Protein AF-A0A0F9HW12-F1 (afdb_monomer)

Sequence (162 aa):
RKVDNGFSMDLKLAVASRQASRIAELTGSFKLLVGGKVTEVVVKDVGALVGKTVSNAQLKSAGLTVKIVKPTGGFFGGGDATKSIAFVVEGPAEMLLGVEMVDEAGKVVKTSGGWSRMGGGPKIRTLTVRGAMPAKSGLKIKLLAGGKTATVAISLKDIPLP

pLDDT: mean 83.26, std 14.22, range [30.8, 96.69]

Mean predicted aligned error: 8.82 Å

Structure (mmCIF, N/CA/C/O backbone):
data_AF-A0A0F9HW12-F1
#
_entry.id   AF-A0A0F9HW12-F1
#
loop_
_atom_site.group_PDB
_atom_site.id
_atom_site.type_symbol
_atom_site.label_atom_id
_atom_site.label_alt_id
_atom_site.label_comp_id
_atom_site.label_asym_id
_atom_site.label_entity_id
_atom_site.label_seq_id
_atom_site.pdbx_PDB_ins_code
_atom_site.Cartn_x
_atom_site.Cartn_y
_atom_site.Cartn_z
_atom_site.occupancy
_atom_site.B_iso_or_equiv
_atom_site.auth_seq_id
_atom_site.auth_comp_id
_atom_site.auth_asym_id
_atom_site.auth_atom_id
_atom_site.pdbx_PDB_model_num
ATOM 1 N N . ARG A 1 1 ? -17.728 -25.185 7.184 1.00 37.44 1 ARG A N 1
ATOM 2 C CA . ARG A 1 1 ? -16.679 -24.392 7.874 1.00 37.44 1 ARG A CA 1
ATOM 3 C C . ARG A 1 1 ? -17.314 -23.083 8.321 1.00 37.44 1 ARG A C 1
ATOM 5 O O . ARG A 1 1 ? -17.633 -22.277 7.458 1.00 37.44 1 ARG A O 1
ATOM 12 N N . LYS A 1 2 ? -17.584 -22.916 9.620 1.00 30.80 2 LYS A N 1
ATOM 13 C CA . LYS A 1 2 ? -17.985 -21.624 10.197 1.00 30.80 2 LYS A CA 1
ATOM 14 C C . LYS A 1 2 ? -16.752 -20.725 10.123 1.00 30.80 2 LYS A C 1
ATOM 16 O O . LYS A 1 2 ? -15.693 -21.129 10.592 1.00 30.80 2 LYS A O 1
ATOM 21 N N . VAL A 1 3 ? -16.853 -19.595 9.435 1.00 36.72 3 VAL A N 1
ATOM 22 C CA . VAL A 1 3 ? -15.808 -18.576 9.490 1.00 36.72 3 VAL A CA 1
ATOM 23 C C . VAL A 1 3 ? -16.149 -17.734 10.708 1.00 36.72 3 VAL A C 1
ATOM 25 O O . VAL A 1 3 ? -17.113 -16.970 10.665 1.00 36.72 3 VAL A O 1
ATOM 28 N N . ASP A 1 4 ? -15.421 -17.928 11.804 1.00 40.34 4 ASP A N 1
ATOM 29 C CA . ASP A 1 4 ? -15.490 -17.039 12.960 1.00 40.34 4 ASP A CA 1
ATOM 30 C C . ASP A 1 4 ? -14.853 -15.704 12.556 1.00 40.34 4 ASP A C 1
ATOM 32 O O . ASP A 1 4 ? -13.682 -15.434 12.808 1.00 40.34 4 ASP A O 1
ATOM 36 N N . ASN A 1 5 ? -15.631 -14.869 11.863 1.00 43.16 5 ASN A N 1
ATOM 37 C CA . ASN A 1 5 ? -15.295 -13.478 11.560 1.00 43.16 5 ASN A CA 1
ATOM 38 C C . ASN A 1 5 ? -15.470 -12.621 12.825 1.00 43.16 5 ASN A C 1
ATOM 40 O O . ASN A 1 5 ? -16.229 -11.654 12.840 1.00 43.16 5 ASN A O 1
ATOM 44 N N . GLY A 1 6 ? -14.817 -13.020 13.915 1.00 49.34 6 GLY A N 1
ATOM 45 C CA . GLY A 1 6 ? -14.776 -12.249 15.148 1.00 49.34 6 GLY A CA 1
ATOM 46 C C . GLY A 1 6 ? -13.808 -11.081 14.996 1.00 49.34 6 GLY A C 1
ATOM 47 O O . GLY A 1 6 ? -12.635 -11.276 14.686 1.00 49.34 6 GLY A O 1
ATOM 48 N N . PHE A 1 7 ? -14.291 -9.862 15.215 1.00 61.88 7 PHE A N 1
ATOM 49 C CA . PHE A 1 7 ? -13.440 -8.698 15.441 1.00 61.88 7 PHE A CA 1
ATOM 50 C C . PHE A 1 7 ? -13.150 -8.611 16.944 1.00 61.88 7 PHE A C 1
ATOM 52 O O . PHE A 1 7 ? -14.087 -8.533 17.736 1.00 61.88 7 PHE A O 1
ATOM 59 N N . SER A 1 8 ? -11.873 -8.642 17.332 1.00 57.06 8 SER A N 1
ATOM 60 C CA . SER A 1 8 ? -11.435 -8.424 18.717 1.00 57.06 8 SER A CA 1
ATOM 61 C C . SER A 1 8 ? -10.707 -7.089 18.816 1.00 57.06 8 SER A C 1
ATOM 63 O O . SER A 1 8 ? -9.872 -6.778 17.965 1.00 57.06 8 SER A O 1
ATOM 65 N N . MET A 1 9 ? -11.014 -6.306 19.848 1.00 65.25 9 MET A N 1
ATOM 66 C CA . MET A 1 9 ? -10.390 -5.012 20.106 1.00 65.25 9 MET A CA 1
ATOM 67 C C . MET A 1 9 ? -9.997 -4.913 21.577 1.00 65.25 9 MET A C 1
ATOM 69 O O . MET A 1 9 ? -10.863 -4.898 22.449 1.00 65.25 9 MET A O 1
ATOM 73 N N . ASP A 1 10 ? -8.697 -4.776 21.829 1.00 67.88 10 ASP A N 1
ATOM 74 C CA . ASP A 1 10 ? -8.159 -4.532 23.165 1.00 67.88 10 ASP A CA 1
ATOM 75 C C . ASP A 1 10 ? -8.035 -3.025 23.409 1.00 67.88 10 ASP A C 1
ATOM 77 O O . ASP A 1 10 ? -7.252 -2.327 22.759 1.00 67.88 10 ASP A O 1
ATOM 81 N N . LEU A 1 11 ? -8.810 -2.512 24.364 1.00 67.75 11 LEU A N 1
ATOM 82 C CA . LEU A 1 11 ? -8.788 -1.108 24.762 1.00 67.75 11 LEU A CA 1
ATOM 83 C C . LEU A 1 11 ? -7.928 -0.939 26.016 1.00 67.75 11 LEU A C 1
ATOM 85 O O . LEU A 1 11 ? -8.258 -1.451 27.083 1.00 67.75 11 LEU A O 1
ATOM 89 N N . LYS A 1 12 ? -6.833 -0.182 25.903 1.00 68.56 12 LYS A N 1
ATOM 90 C CA . LYS A 1 12 ? -6.030 0.250 27.055 1.00 68.56 12 LYS A CA 1
ATOM 91 C C . LYS A 1 12 ? -6.397 1.679 27.412 1.00 68.56 12 LYS A C 1
ATOM 93 O O . LYS A 1 12 ? -6.113 2.604 26.655 1.00 68.56 12 LYS A O 1
ATOM 98 N N . LEU A 1 13 ? -7.021 1.850 28.567 1.00 69.38 13 LEU A N 1
ATOM 99 C CA . LEU A 1 13 ? -7.442 3.153 29.058 1.00 69.38 13 LEU A CA 1
ATOM 100 C C . LEU A 1 13 ? -6.387 3.681 30.030 1.00 69.38 13 LEU A C 1
ATOM 102 O O . LEU A 1 13 ? -6.046 3.020 31.009 1.00 69.38 13 LEU A O 1
ATOM 106 N N . ALA A 1 14 ? -5.851 4.867 29.749 1.00 60.28 14 ALA A N 1
ATOM 107 C CA . ALA A 1 14 ? -4.905 5.552 30.623 1.00 60.28 14 ALA A CA 1
ATOM 108 C C . ALA A 1 14 ? -5.669 6.265 31.749 1.00 60.28 14 ALA A C 1
ATOM 110 O O . ALA A 1 14 ? -5.788 7.487 31.755 1.00 60.28 14 ALA A O 1
ATOM 111 N N . VAL A 1 15 ? -6.251 5.501 32.672 1.00 59.84 15 VAL A N 1
ATOM 112 C CA . VAL A 1 15 ? -6.909 6.066 33.856 1.00 59.84 15 VAL A CA 1
ATOM 113 C C . VAL A 1 15 ? -5.916 6.023 35.015 1.00 59.84 15 VAL A C 1
ATOM 115 O O . VAL A 1 15 ? -5.314 4.983 35.278 1.00 59.84 15 VAL A O 1
ATOM 118 N N . ALA A 1 16 ? -5.720 7.142 35.717 1.00 57.56 16 ALA A N 1
ATOM 119 C CA . ALA A 1 16 ? -4.972 7.131 36.970 1.00 57.56 16 ALA A CA 1
ATOM 120 C C . ALA A 1 16 ? -5.728 6.240 37.972 1.00 57.56 16 ALA A C 1
ATOM 122 O O . ALA A 1 16 ? -6.834 6.572 38.393 1.00 57.56 16 ALA A O 1
ATOM 123 N N . SER A 1 17 ? -5.141 5.094 38.325 1.00 57.97 17 SER A N 1
ATOM 124 C CA . SER A 1 17 ? -5.839 3.949 38.935 1.00 57.97 17 SER A CA 1
ATOM 125 C C . SER A 1 17 ? -6.406 4.174 40.342 1.00 57.97 17 SER A C 1
ATOM 127 O O . SER A 1 17 ? -6.856 3.223 40.968 1.00 57.97 17 SER A O 1
ATOM 129 N N . ARG A 1 18 ? -6.309 5.376 40.916 1.00 61.19 18 ARG A N 1
ATOM 130 C CA . ARG A 1 18 ? -6.413 5.515 42.374 1.00 61.19 18 ARG A CA 1
ATOM 131 C C . ARG A 1 18 ? -7.800 5.877 42.900 1.00 61.19 18 ARG A C 1
ATOM 133 O O . ARG A 1 18 ? -7.980 5.760 44.105 1.00 61.19 18 ARG A O 1
ATOM 140 N N . GLN A 1 19 ? -8.768 6.278 42.063 1.00 64.12 19 GLN A N 1
ATOM 141 C CA . GLN A 1 19 ? -10.116 6.656 42.547 1.00 64.12 19 GLN A CA 1
ATOM 142 C C . GLN A 1 19 ? -11.298 6.391 41.588 1.00 64.12 19 GLN A C 1
ATOM 144 O O . GLN A 1 19 ? -12.445 6.580 41.988 1.00 64.12 19 GLN A O 1
ATOM 149 N N . ALA A 1 20 ? -11.075 5.966 40.340 1.00 68.69 20 ALA A N 1
ATOM 150 C CA . ALA A 1 20 ? -12.173 5.711 39.404 1.00 68.69 20 ALA A CA 1
ATOM 151 C C . ALA A 1 20 ? -12.662 4.258 39.527 1.00 68.69 20 ALA A C 1
ATOM 153 O O . ALA A 1 20 ? -11.931 3.341 39.177 1.00 68.69 20 ALA A O 1
ATOM 154 N N . SER A 1 21 ? -13.896 4.054 39.997 1.00 76.69 21 SER A N 1
ATOM 155 C CA . SER A 1 21 ? -14.532 2.727 40.111 1.00 76.69 21 SER A CA 1
ATOM 156 C C . SER A 1 21 ? -15.332 2.312 38.869 1.00 76.69 21 SER A C 1
ATOM 158 O O . SER A 1 21 ? -15.660 1.139 38.699 1.00 76.69 21 SER A O 1
ATOM 160 N N . ARG A 1 22 ? -15.663 3.264 37.986 1.00 79.00 22 ARG A N 1
ATOM 161 C CA . ARG A 1 22 ? -16.425 3.017 36.755 1.00 79.00 22 ARG A CA 1
ATOM 162 C C . ARG A 1 22 ? -16.072 3.993 35.642 1.00 79.00 22 ARG A C 1
ATOM 164 O O . ARG A 1 22 ? -15.764 5.156 35.902 1.00 79.00 22 ARG A O 1
ATOM 171 N N . ILE A 1 23 ? -16.227 3.545 34.402 1.00 78.25 23 ILE A N 1
ATOM 172 C CA . ILE A 1 23 ? -16.316 4.409 33.224 1.00 78.25 23 ILE A CA 1
ATOM 173 C C . ILE A 1 23 ? -17.797 4.571 32.903 1.00 78.25 23 ILE A C 1
ATOM 175 O O . ILE A 1 23 ? -18.452 3.609 32.509 1.00 78.25 23 ILE A O 1
ATOM 179 N N . ALA A 1 24 ? -18.322 5.784 33.086 1.00 80.44 24 ALA A N 1
ATOM 180 C CA . ALA A 1 24 ? -19.731 6.074 32.826 1.00 80.44 24 ALA A CA 1
ATOM 181 C C . ALA A 1 24 ? -20.091 5.854 31.348 1.00 80.44 24 ALA A C 1
ATOM 183 O O . ALA A 1 24 ? -21.093 5.213 31.042 1.00 80.44 24 ALA A O 1
ATOM 184 N N . GLU A 1 25 ? -19.247 6.338 30.433 1.00 81.94 25 GLU A N 1
ATOM 185 C CA . GLU A 1 25 ? -19.437 6.164 28.997 1.00 81.94 25 GLU A CA 1
ATOM 186 C C . GLU A 1 25 ? -18.096 6.210 28.249 1.00 81.94 25 GLU A C 1
ATOM 188 O O . GLU A 1 25 ? -17.266 7.090 28.472 1.00 81.94 25 GLU A O 1
ATOM 193 N N . LEU A 1 26 ? -17.893 5.251 27.346 1.00 83.12 26 LEU A N 1
ATOM 194 C CA . LEU A 1 26 ? -16.821 5.212 26.363 1.00 83.12 26 LEU A CA 1
ATOM 195 C C . LEU A 1 26 ? -17.452 5.172 24.973 1.00 83.12 26 LEU A C 1
ATOM 197 O O . LEU A 1 26 ? -17.954 4.139 24.527 1.00 83.12 26 LEU A O 1
ATOM 201 N N . THR A 1 27 ? -17.400 6.303 24.279 1.00 86.25 27 THR A N 1
ATOM 202 C CA . THR A 1 27 ? -17.866 6.427 22.897 1.00 86.25 27 THR A CA 1
ATOM 203 C C . THR A 1 27 ? -16.703 6.508 21.928 1.00 86.25 27 THR A C 1
ATOM 205 O O . THR A 1 27 ? -15.693 7.158 22.195 1.00 86.25 27 THR A O 1
ATOM 208 N N . GLY A 1 28 ? -16.869 5.910 20.758 1.00 86.94 28 GLY A N 1
ATOM 209 C CA . GLY A 1 28 ? -15.903 5.998 19.678 1.00 86.94 28 GLY A CA 1
ATOM 210 C C . GLY A 1 28 ? -16.496 5.542 18.359 1.00 86.94 28 GLY A C 1
ATOM 211 O O . GLY A 1 28 ? -17.689 5.274 18.235 1.00 86.94 28 GLY A O 1
ATOM 212 N N . SER A 1 29 ? -15.647 5.441 17.348 1.00 86.44 29 SER A N 1
ATOM 213 C CA . 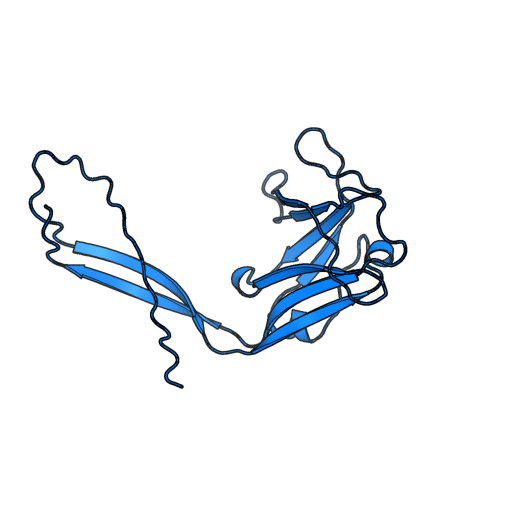SER A 1 29 ? -16.016 4.792 16.099 1.00 86.44 29 SER A CA 1
ATOM 214 C C . SER A 1 29 ? -14.806 4.111 15.488 1.00 86.44 29 SER A C 1
ATOM 216 O O . SER A 1 29 ? -13.668 4.538 15.691 1.00 86.44 29 SER A O 1
ATOM 218 N N . PHE A 1 30 ? -15.053 3.048 14.735 1.00 86.06 30 PHE A N 1
ATOM 219 C CA . PHE A 1 30 ? -14.038 2.366 13.950 1.00 86.06 30 PHE A CA 1
ATOM 220 C C . PHE A 1 30 ? -14.497 2.268 12.501 1.00 86.06 30 PHE A C 1
ATOM 222 O O . PHE A 1 30 ? -15.685 2.158 12.197 1.00 86.06 30 PHE A O 1
ATOM 229 N N . LYS A 1 31 ? -13.531 2.353 11.591 1.00 83.94 31 LYS A N 1
ATOM 230 C CA . LYS A 1 31 ? -13.759 2.192 10.159 1.00 83.94 31 LYS A CA 1
ATOM 231 C C . LYS A 1 31 ? -13.523 0.736 9.792 1.00 83.94 31 LYS A C 1
ATOM 233 O O . LYS A 1 31 ? -12.416 0.232 9.954 1.00 83.94 31 LYS A O 1
ATOM 238 N N . LEU A 1 32 ? -14.558 0.084 9.286 1.00 85.81 32 LEU A N 1
ATOM 239 C CA . LEU A 1 32 ? -14.494 -1.252 8.720 1.00 85.81 32 LEU A CA 1
ATOM 240 C C . LEU A 1 32 ? -14.440 -1.174 7.204 1.00 85.81 32 LEU A C 1
ATOM 242 O O . LEU A 1 32 ? -15.198 -0.433 6.581 1.00 85.81 32 LEU A O 1
ATOM 246 N N . LEU A 1 33 ? -13.586 -1.997 6.611 1.00 86.50 33 LEU A N 1
ATOM 247 C CA . LEU A 1 33 ? -13.661 -2.293 5.190 1.00 86.50 33 LEU A CA 1
ATOM 248 C C . LEU A 1 33 ? -14.688 -3.408 5.003 1.00 86.50 33 LEU A C 1
ATOM 250 O O . LEU A 1 33 ? -14.514 -4.506 5.530 1.00 86.50 33 LEU A O 1
ATOM 254 N N . VAL A 1 34 ? -15.771 -3.117 4.287 1.00 86.19 34 VAL A N 1
ATOM 255 C CA . VAL A 1 34 ? -16.868 -4.059 4.048 1.00 86.19 34 VAL A CA 1
ATOM 256 C C . VAL A 1 34 ? -17.112 -4.255 2.556 1.00 86.19 34 VAL A C 1
ATOM 258 O O . VAL A 1 34 ? -16.963 -3.334 1.746 1.00 86.19 34 VAL A O 1
ATOM 261 N N . GLY A 1 35 ? -17.518 -5.475 2.204 1.00 87.06 35 GLY A N 1
ATOM 262 C CA . GLY A 1 35 ? -17.746 -5.880 0.820 1.00 87.06 35 GLY A CA 1
ATOM 263 C C . GLY A 1 35 ? -16.469 -5.913 -0.025 1.00 87.06 35 GLY A C 1
ATOM 264 O O . GLY A 1 35 ? -15.354 -5.954 0.491 1.00 87.06 35 GLY A O 1
ATOM 265 N N . GLY A 1 36 ? -16.654 -5.898 -1.345 1.00 88.06 36 GLY A N 1
ATOM 266 C CA . GLY A 1 36 ? -15.566 -5.940 -2.320 1.00 88.06 36 GLY A CA 1
ATOM 267 C C . GLY A 1 36 ? -14.899 -7.310 -2.470 1.00 88.06 36 GLY A C 1
ATOM 268 O O . GLY A 1 36 ? -15.247 -8.289 -1.809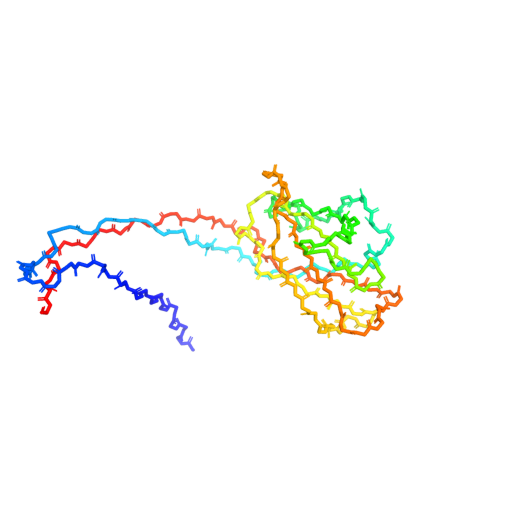 1.00 88.06 36 GLY A O 1
ATOM 269 N N . LYS A 1 37 ? -13.930 -7.380 -3.385 1.00 91.25 37 LYS A N 1
ATOM 270 C CA . LYS A 1 37 ? -13.115 -8.572 -3.637 1.00 91.25 37 LYS A CA 1
ATOM 271 C C . LYS A 1 37 ? -11.639 -8.221 -3.539 1.00 91.25 37 LYS A C 1
ATOM 273 O O . LYS A 1 37 ? -11.170 -7.293 -4.205 1.00 91.25 37 LYS A O 1
ATOM 278 N N . VAL A 1 38 ? -10.897 -9.002 -2.752 1.00 93.38 38 VAL A N 1
ATOM 279 C CA . VAL A 1 38 ? -9.434 -8.909 -2.726 1.00 93.38 38 VAL A CA 1
ATOM 280 C C . VAL A 1 38 ? -8.918 -9.214 -4.126 1.00 93.38 38 VAL A C 1
ATOM 282 O O . VAL A 1 38 ? -9.157 -10.289 -4.676 1.00 93.38 38 VAL A O 1
ATOM 285 N N . THR A 1 39 ? -8.256 -8.226 -4.710 1.00 93.88 39 THR A N 1
ATOM 286 C CA . THR A 1 39 ? -7.768 -8.257 -6.082 1.00 93.88 39 THR A CA 1
ATOM 287 C C . THR A 1 39 ? -6.290 -7.914 -6.081 1.00 93.88 39 THR A C 1
ATOM 289 O O . THR A 1 39 ? -5.849 -7.017 -5.360 1.00 93.88 39 THR A O 1
ATOM 292 N N . GLU A 1 40 ? -5.523 -8.638 -6.888 1.00 95.94 40 GLU A N 1
ATOM 293 C CA . GLU A 1 40 ? -4.098 -8.398 -7.064 1.00 95.94 40 GLU A CA 1
ATOM 294 C C . GLU A 1 40 ? -3.854 -7.782 -8.440 1.00 95.94 40 GLU A C 1
ATOM 296 O O . GLU A 1 40 ? -4.233 -8.350 -9.463 1.00 95.94 40 GLU A O 1
ATOM 301 N N . VAL A 1 41 ? -3.203 -6.623 -8.459 1.00 95.50 41 VAL A N 1
ATOM 302 C CA . VAL A 1 41 ? -2.767 -5.935 -9.674 1.00 95.50 41 VAL A CA 1
ATOM 303 C C . VAL A 1 41 ? -1.262 -6.094 -9.793 1.00 95.50 41 VAL A C 1
ATOM 305 O O . VAL A 1 41 ? -0.531 -5.691 -8.892 1.00 95.50 41 VAL A O 1
ATOM 308 N N . VAL A 1 42 ? -0.783 -6.646 -10.907 1.00 95.88 42 VAL A N 1
ATOM 309 C CA . VAL A 1 42 ? 0.656 -6.723 -11.189 1.00 95.88 42 VAL A CA 1
ATOM 310 C C . VAL A 1 42 ? 1.031 -5.650 -12.202 1.00 95.88 42 VAL A C 1
ATOM 312 O O . VAL A 1 42 ? 0.622 -5.696 -13.360 1.00 95.88 42 VAL A O 1
ATOM 315 N N . VAL A 1 43 ? 1.827 -4.685 -11.755 1.00 95.69 43 VAL A N 1
ATOM 316 C CA . VAL A 1 43 ? 2.431 -3.643 -12.585 1.00 95.69 43 VAL A CA 1
ATOM 317 C C . VAL A 1 43 ? 3.826 -4.115 -12.960 1.00 95.69 43 VAL A C 1
ATOM 319 O O . VAL A 1 43 ? 4.697 -4.203 -12.099 1.00 95.69 43 VAL A O 1
ATOM 322 N N . LYS A 1 44 ? 4.034 -4.464 -14.228 1.00 94.69 44 LYS A N 1
ATOM 323 C CA . LYS A 1 44 ? 5.340 -4.902 -14.736 1.00 94.69 44 LYS A CA 1
ATOM 324 C C . LYS A 1 44 ? 6.219 -3.701 -15.083 1.00 94.69 44 LYS A C 1
ATOM 326 O O . LYS A 1 44 ? 5.695 -2.628 -15.368 1.00 94.69 44 LYS A O 1
ATOM 331 N N . ASP A 1 45 ? 7.530 -3.926 -15.084 1.00 91.75 45 ASP A N 1
ATOM 332 C CA . ASP A 1 45 ? 8.555 -2.966 -15.508 1.00 91.75 45 ASP A CA 1
ATOM 333 C C . ASP A 1 45 ? 8.390 -1.574 -14.877 1.00 91.75 45 ASP A C 1
ATOM 335 O O . ASP A 1 45 ? 8.245 -0.540 -15.531 1.00 91.75 45 ASP A O 1
ATOM 339 N N . VAL A 1 46 ? 8.366 -1.555 -13.545 1.00 92.94 46 VAL A N 1
ATOM 340 C CA . VAL A 1 46 ? 8.113 -0.326 -12.778 1.00 92.94 46 VAL A CA 1
ATOM 341 C C . VAL A 1 46 ? 9.204 0.726 -12.981 1.00 92.94 46 VAL A C 1
ATOM 343 O O . VAL A 1 46 ? 8.933 1.917 -12.830 1.00 92.94 46 VAL A O 1
ATOM 346 N N . GLY A 1 47 ? 10.419 0.305 -13.346 1.00 89.56 47 GLY A N 1
ATOM 347 C CA . GLY A 1 47 ? 11.528 1.205 -13.657 1.00 89.56 47 GLY A CA 1
ATOM 348 C C . GLY A 1 47 ? 11.218 2.120 -14.845 1.00 89.56 47 GLY A C 1
ATOM 349 O O . GLY A 1 47 ? 11.447 3.326 -14.768 1.00 89.56 47 GLY A O 1
ATOM 350 N N . ALA A 1 48 ? 10.593 1.589 -15.901 1.00 91.56 48 ALA A N 1
ATOM 351 C CA . ALA A 1 48 ? 10.171 2.368 -17.070 1.00 91.56 48 ALA A CA 1
ATOM 352 C C . ALA A 1 48 ? 8.978 3.314 -16.797 1.00 91.56 48 ALA A C 1
ATOM 354 O O . ALA A 1 48 ? 8.643 4.188 -17.614 1.00 91.56 48 ALA A O 1
ATOM 355 N N . LEU A 1 49 ? 8.320 3.142 -15.646 1.00 94.00 49 LEU A N 1
ATOM 356 C CA . LEU A 1 49 ? 7.167 3.928 -15.212 1.00 94.00 49 LEU A CA 1
ATOM 357 C C . LEU A 1 49 ? 7.531 5.061 -14.249 1.00 94.00 49 LEU A C 1
ATOM 359 O O . LEU A 1 49 ? 6.637 5.799 -13.840 1.00 94.00 49 LEU A O 1
ATOM 363 N N . VAL A 1 50 ? 8.806 5.247 -13.898 1.00 92.56 50 VAL A N 1
ATOM 364 C CA . VAL A 1 50 ? 9.235 6.342 -13.015 1.00 92.56 50 VAL A CA 1
ATOM 365 C C . VAL A 1 50 ? 8.774 7.698 -13.565 1.00 92.56 50 VAL A C 1
ATOM 367 O O . VAL A 1 50 ? 8.994 8.034 -14.726 1.00 92.56 50 VAL A O 1
ATOM 370 N N . GLY A 1 51 ? 8.104 8.479 -12.714 1.00 92.56 51 GLY A N 1
ATOM 371 C CA . GLY A 1 51 ? 7.494 9.766 -13.056 1.00 92.56 51 GLY A CA 1
ATOM 372 C C . GLY A 1 51 ? 6.072 9.659 -13.617 1.00 92.56 51 GLY A C 1
ATOM 373 O O . GLY A 1 51 ? 5.382 10.677 -13.697 1.00 92.56 51 GLY A O 1
ATOM 374 N N . LYS A 1 52 ? 5.605 8.451 -13.957 1.00 95.31 52 LYS A N 1
ATOM 375 C CA . LYS A 1 52 ? 4.300 8.199 -14.580 1.00 95.31 52 LYS A CA 1
ATOM 376 C C . LYS A 1 52 ? 3.283 7.650 -13.581 1.00 95.31 52 LYS A C 1
ATOM 378 O O . LYS A 1 52 ? 3.610 6.990 -12.592 1.00 95.31 52 LYS A O 1
ATOM 383 N N . THR A 1 53 ? 2.018 7.907 -13.887 1.00 95.62 53 THR A N 1
ATOM 384 C CA . THR A 1 53 ? 0.876 7.296 -13.205 1.00 95.62 53 THR A CA 1
ATOM 385 C C . THR A 1 53 ? 0.585 5.926 -13.809 1.00 95.62 53 THR A C 1
ATOM 387 O O . THR A 1 53 ? 0.520 5.771 -15.028 1.00 95.62 53 THR A O 1
ATOM 390 N N . VAL A 1 54 ? 0.383 4.928 -12.955 1.00 95.38 54 VAL A N 1
ATOM 391 C CA . VAL A 1 54 ? -0.019 3.578 -13.345 1.00 95.38 54 VAL A CA 1
ATOM 392 C C . VAL A 1 54 ? -1.479 3.608 -13.795 1.00 95.38 54 VAL A C 1
ATOM 394 O O . VAL A 1 54 ? -2.389 3.827 -12.995 1.00 95.38 54 VAL A O 1
ATOM 397 N N . SER A 1 55 ? -1.721 3.357 -15.081 1.00 94.00 55 SER A N 1
ATOM 398 C CA . SER A 1 55 ? -3.077 3.212 -15.613 1.00 94.00 55 SER A CA 1
ATOM 399 C C . SER A 1 55 ? -3.527 1.757 -15.495 1.00 94.00 55 SER A C 1
ATOM 401 O O . SER A 1 55 ? -3.065 0.894 -16.235 1.00 94.00 55 SER A O 1
ATOM 403 N N . ASN A 1 56 ? -4.431 1.472 -14.557 1.00 93.69 56 ASN A N 1
ATOM 404 C CA . ASN A 1 56 ? -5.037 0.152 -14.408 1.00 93.69 56 ASN A CA 1
ATOM 405 C C . ASN A 1 56 ? -6.515 0.279 -14.005 1.00 93.69 56 ASN A C 1
ATOM 407 O O . ASN A 1 56 ? -6.855 1.067 -13.123 1.00 93.69 56 ASN A O 1
ATOM 411 N N . ALA A 1 57 ? -7.393 -0.498 -14.647 1.00 91.94 57 ALA A N 1
ATOM 412 C CA . ALA A 1 57 ? -8.836 -0.436 -14.412 1.00 91.94 57 ALA A CA 1
ATOM 413 C C . ALA A 1 57 ? -9.227 -0.827 -12.976 1.00 91.94 57 ALA A C 1
ATOM 415 O O . ALA A 1 57 ? -10.121 -0.215 -12.401 1.00 91.94 57 ALA A O 1
ATOM 416 N N . GLN A 1 58 ? -8.531 -1.792 -12.370 1.00 91.31 58 GLN A N 1
ATOM 417 C CA . GLN A 1 58 ? -8.808 -2.251 -11.008 1.00 91.31 58 GLN A CA 1
ATOM 418 C C . GLN A 1 58 ? -8.383 -1.201 -9.973 1.00 91.31 58 GLN A C 1
ATOM 420 O O . GLN A 1 58 ? -9.153 -0.923 -9.056 1.00 91.31 58 GLN A O 1
ATOM 425 N N . LEU A 1 59 ? -7.230 -0.542 -10.167 1.00 92.62 59 LEU A N 1
ATOM 426 C CA . LEU A 1 59 ? -6.825 0.606 -9.338 1.00 92.62 59 LEU A CA 1
ATOM 427 C C . LEU A 1 59 ? -7.868 1.732 -9.408 1.00 92.62 59 LEU A C 1
ATOM 429 O O . LEU A 1 59 ? -8.359 2.179 -8.374 1.00 92.62 59 LEU A O 1
ATOM 433 N N . LYS A 1 60 ? -8.293 2.104 -10.624 1.00 91.19 60 LYS A N 1
ATOM 434 C CA . LYS A 1 60 ? -9.335 3.123 -10.838 1.00 91.19 60 LYS A CA 1
ATOM 435 C C . LYS A 1 60 ? -10.671 2.736 -10.197 1.00 91.19 60 LYS A C 1
ATOM 437 O O . LYS A 1 60 ? -11.299 3.577 -9.566 1.00 91.19 60 LYS A O 1
ATOM 442 N N . SER A 1 61 ? -11.085 1.470 -10.304 1.00 88.12 61 SER A N 1
ATOM 443 C CA . SER A 1 61 ? -12.324 0.972 -9.684 1.00 88.12 61 SER A CA 1
ATOM 444 C C . SER A 1 61 ? -12.301 1.022 -8.153 1.00 88.12 61 SER A C 1
ATOM 446 O O . SER A 1 61 ? -13.348 1.128 -7.524 1.00 88.12 61 SER A O 1
ATOM 448 N N . ALA A 1 62 ? -11.107 0.974 -7.556 1.00 89.25 62 ALA A N 1
ATOM 449 C CA . ALA A 1 62 ? -10.897 1.149 -6.123 1.00 89.25 62 ALA A CA 1
ATOM 450 C C . ALA A 1 62 ? -10.721 2.628 -5.721 1.00 89.25 62 ALA A C 1
ATOM 452 O O . ALA A 1 62 ? -10.438 2.915 -4.561 1.00 89.25 62 ALA A O 1
ATOM 453 N N . GLY A 1 63 ? -10.846 3.567 -6.668 1.00 90.31 63 GLY A N 1
ATOM 454 C CA . GLY A 1 63 ? -10.596 4.991 -6.446 1.00 90.31 63 GLY A CA 1
ATOM 455 C C . GLY A 1 63 ? -9.130 5.321 -6.155 1.00 90.31 63 GLY A C 1
ATOM 456 O O . GLY A 1 63 ? -8.848 6.392 -5.627 1.00 90.31 63 GLY A O 1
ATOM 457 N N . LEU A 1 64 ? -8.205 4.405 -6.460 1.00 92.50 64 LEU A N 1
ATOM 458 C CA . LEU A 1 64 ? -6.780 4.552 -6.189 1.00 92.50 64 LEU A CA 1
ATOM 459 C C . LEU A 1 64 ? -6.029 5.013 -7.437 1.00 92.50 64 LEU A C 1
ATOM 461 O O . LEU A 1 64 ? -6.133 4.415 -8.511 1.00 92.50 64 LEU A O 1
ATOM 465 N N . THR A 1 65 ? -5.182 6.019 -7.254 1.00 94.25 65 THR A N 1
ATOM 466 C CA . THR A 1 65 ? -4.199 6.459 -8.244 1.00 94.25 65 THR A CA 1
ATOM 467 C C . THR A 1 65 ? -2.808 6.167 -7.703 1.00 94.25 65 THR A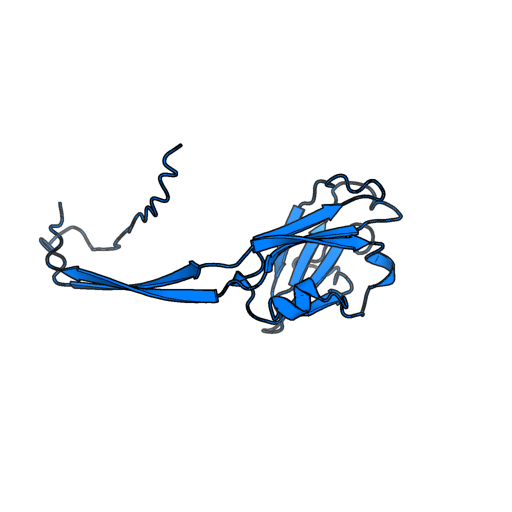 C 1
ATOM 469 O O . THR A 1 65 ? -2.462 6.589 -6.603 1.00 94.25 65 THR A O 1
ATOM 472 N N . VAL A 1 66 ? -1.998 5.436 -8.470 1.00 94.75 66 VAL A N 1
ATOM 473 C CA . VAL A 1 66 ? -0.626 5.088 -8.080 1.00 94.75 66 VAL A CA 1
ATOM 474 C C . VAL A 1 66 ? 0.343 5.755 -9.038 1.00 94.75 66 VAL A C 1
ATOM 476 O O . VAL A 1 66 ? 0.278 5.521 -10.243 1.00 94.75 66 VAL A O 1
ATOM 479 N N . LYS A 1 67 ? 1.255 6.572 -8.516 1.00 95.19 67 LYS A N 1
ATOM 480 C CA . LYS A 1 67 ? 2.307 7.229 -9.295 1.00 95.19 67 LYS A CA 1
ATOM 481 C C . LYS A 1 67 ? 3.664 6.719 -8.855 1.00 95.19 67 LYS A C 1
ATOM 483 O O . LYS A 1 67 ? 3.993 6.784 -7.674 1.00 95.19 67 LYS A O 1
ATOM 488 N N . ILE A 1 68 ? 4.464 6.238 -9.798 1.00 94.50 68 ILE A N 1
ATOM 489 C CA . ILE A 1 68 ? 5.836 5.829 -9.504 1.00 94.50 68 ILE A CA 1
ATOM 490 C C . ILE A 1 68 ? 6.695 7.085 -9.485 1.00 94.50 68 ILE A C 1
ATOM 492 O O . ILE A 1 68 ? 6.635 7.907 -10.400 1.00 94.50 68 ILE A O 1
ATOM 496 N N . VAL A 1 69 ? 7.483 7.261 -8.433 1.00 92.31 69 VAL A N 1
ATOM 497 C CA . VAL A 1 69 ? 8.330 8.438 -8.242 1.00 92.31 69 VAL A CA 1
ATOM 498 C C . VAL A 1 69 ? 9.776 8.009 -8.053 1.00 92.31 69 VAL A C 1
ATOM 500 O O . VAL A 1 69 ? 10.070 6.888 -7.640 1.00 92.31 69 VAL A O 1
ATOM 503 N N . LYS A 1 70 ? 10.704 8.907 -8.382 1.00 88.38 70 LYS A N 1
ATOM 504 C CA . LYS A 1 70 ? 12.122 8.648 -8.154 1.00 88.38 70 LYS A CA 1
ATOM 505 C C . LYS A 1 70 ? 12.377 8.589 -6.639 1.00 88.38 70 LYS A C 1
ATOM 507 O O . LYS A 1 70 ? 11.937 9.504 -5.940 1.00 88.38 70 LYS A O 1
ATOM 512 N N . PRO A 1 71 ? 13.083 7.570 -6.120 1.00 83.50 71 PRO A N 1
ATOM 513 C CA . PRO A 1 71 ? 13.525 7.571 -4.733 1.00 83.50 71 PRO A CA 1
ATOM 514 C C . PRO A 1 71 ? 14.408 8.796 -4.490 1.00 83.50 71 PRO A C 1
ATOM 516 O O . PRO A 1 71 ? 15.416 8.997 -5.169 1.00 83.50 71 PRO A O 1
ATOM 519 N N . THR A 1 72 ? 14.026 9.647 -3.544 1.00 71.69 72 THR A N 1
ATOM 520 C CA . THR A 1 72 ? 14.857 10.778 -3.129 1.00 71.69 72 THR A CA 1
ATOM 521 C C . THR A 1 72 ? 15.878 10.256 -2.128 1.00 71.69 72 THR A C 1
ATOM 523 O O . THR A 1 72 ? 15.529 10.075 -0.966 1.00 71.69 72 THR A O 1
ATOM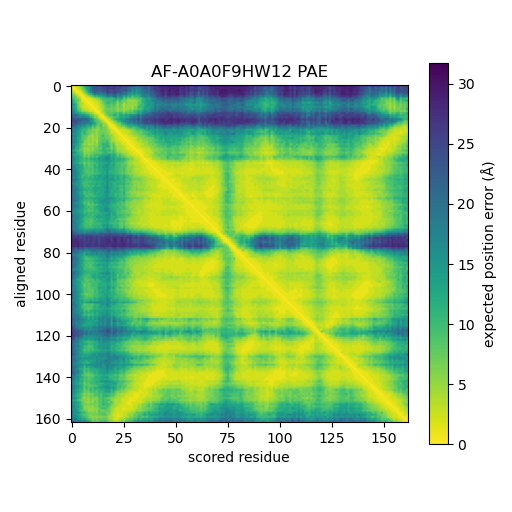 526 N N . GLY A 1 73 ? 17.105 9.976 -2.576 1.00 58.88 73 GLY A N 1
ATOM 527 C CA . GLY A 1 73 ? 18.229 9.437 -1.785 1.00 58.88 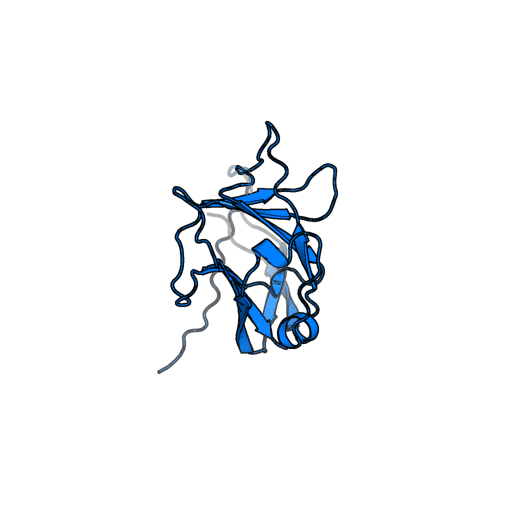73 GLY A CA 1
ATOM 528 C C . GLY A 1 73 ? 18.794 10.390 -0.718 1.00 58.88 73 GLY A C 1
ATOM 529 O O . GLY A 1 73 ? 20.003 10.572 -0.637 1.00 58.88 73 GLY A O 1
ATOM 530 N N . GLY A 1 74 ? 17.933 11.056 0.052 1.00 55.22 74 GLY A N 1
ATOM 531 C CA . GLY A 1 74 ? 18.321 12.022 1.078 1.00 55.22 74 GLY A CA 1
ATOM 532 C C . GLY A 1 74 ? 18.616 11.394 2.444 1.00 55.22 74 GLY A C 1
ATOM 533 O O . GLY A 1 74 ? 18.075 10.345 2.800 1.00 55.22 74 GLY A O 1
ATOM 534 N N . PHE A 1 75 ? 19.415 12.126 3.228 1.00 46.88 75 PHE A N 1
ATOM 535 C CA . PHE A 1 75 ? 19.951 11.811 4.565 1.00 46.88 75 PHE A CA 1
ATOM 536 C C . PHE A 1 75 ? 18.907 11.361 5.616 1.00 46.88 75 PHE A C 1
ATOM 538 O O . PHE A 1 75 ? 19.264 10.759 6.621 1.00 46.88 75 PHE A O 1
ATOM 545 N N . PHE A 1 76 ? 17.612 11.609 5.379 1.00 48.09 76 PHE A N 1
ATOM 546 C CA . PHE A 1 76 ? 16.507 11.341 6.313 1.00 48.09 76 PHE A CA 1
ATOM 547 C C . PHE A 1 76 ? 15.499 10.277 5.835 1.00 48.09 76 PHE A C 1
ATOM 549 O O . PHE A 1 76 ? 14.334 10.304 6.226 1.00 48.09 76 PHE A O 1
ATOM 556 N N . GLY A 1 77 ? 15.921 9.321 5.000 1.00 51.84 77 GLY A N 1
ATOM 557 C CA . GLY A 1 77 ? 15.089 8.148 4.667 1.00 51.84 77 GLY A CA 1
ATOM 558 C C . GLY A 1 77 ? 14.952 7.835 3.179 1.00 51.84 77 GLY A C 1
ATOM 559 O O . GLY A 1 77 ? 13.956 7.240 2.762 1.00 51.84 77 GLY A O 1
ATOM 560 N N . GLY A 1 78 ? 15.931 8.233 2.370 1.00 55.84 78 GLY A N 1
ATOM 561 C CA . GLY A 1 78 ? 16.002 7.888 0.959 1.00 55.84 78 GLY A CA 1
ATOM 562 C C . GLY A 1 78 ? 16.689 6.556 0.708 1.00 55.84 78 GLY A C 1
ATOM 563 O O . GLY A 1 78 ? 17.878 6.424 0.971 1.00 55.84 78 GLY A O 1
ATOM 564 N N . GLY A 1 79 ? 15.967 5.579 0.163 1.00 62.91 79 GLY A N 1
ATOM 565 C CA . GLY A 1 79 ? 16.595 4.380 -0.387 1.00 62.91 79 GLY A CA 1
ATOM 566 C C . GLY A 1 79 ? 17.486 4.714 -1.593 1.00 62.91 79 GLY A C 1
ATOM 567 O O . GLY A 1 79 ? 17.214 5.670 -2.323 1.00 62.91 79 GLY A O 1
ATOM 568 N N . ASP A 1 80 ? 18.556 3.941 -1.779 1.00 78.69 80 ASP A N 1
ATOM 569 C CA . ASP A 1 80 ? 19.442 4.011 -2.945 1.00 78.69 80 ASP A CA 1
ATOM 570 C C . ASP A 1 80 ? 18.602 3.903 -4.228 1.00 78.69 80 ASP A C 1
ATOM 572 O O . ASP A 1 80 ? 17.866 2.935 -4.416 1.00 78.69 80 ASP A O 1
ATOM 576 N N . ALA A 1 81 ? 18.696 4.898 -5.116 1.00 77.44 81 ALA A N 1
ATOM 577 C CA . ALA A 1 81 ? 17.895 4.952 -6.340 1.00 77.44 81 ALA A CA 1
ATOM 578 C C . ALA A 1 81 ? 18.106 3.732 -7.256 1.00 77.44 81 ALA A C 1
ATOM 580 O O . ALA A 1 81 ? 17.251 3.443 -8.088 1.00 77.44 81 ALA A O 1
ATOM 581 N N . THR A 1 82 ? 19.214 3.005 -7.087 1.00 82.62 82 THR A N 1
ATOM 582 C CA . THR A 1 82 ? 19.509 1.766 -7.818 1.00 82.62 82 THR A CA 1
ATOM 583 C C . THR A 1 82 ? 18.913 0.515 -7.167 1.00 82.62 82 THR A C 1
ATOM 585 O O . THR A 1 82 ? 18.874 -0.537 -7.799 1.00 82.62 82 THR A O 1
ATOM 588 N N . LYS A 1 83 ? 18.431 0.609 -5.920 1.00 88.81 83 LYS A N 1
ATOM 589 C CA . LYS A 1 83 ? 17.913 -0.511 -5.108 1.00 88.81 83 LYS A CA 1
ATOM 590 C C . LYS A 1 83 ? 16.509 -0.272 -4.564 1.00 88.81 83 LYS A C 1
ATOM 592 O O . LYS A 1 83 ? 16.000 -1.092 -3.798 1.00 88.81 83 LYS A O 1
ATOM 597 N N . SER A 1 84 ? 15.883 0.839 -4.930 1.00 90.31 84 SER A N 1
ATOM 598 C CA . SER A 1 84 ? 14.606 1.249 -4.366 1.00 90.31 84 SER A CA 1
ATOM 599 C C . SER A 1 84 ? 13.605 1.653 -5.435 1.00 90.31 84 SER A C 1
ATOM 601 O O . SER A 1 84 ? 13.946 2.284 -6.429 1.00 90.31 84 SER A O 1
ATOM 603 N N . ILE A 1 85 ? 12.336 1.347 -5.178 1.00 91.25 85 ILE A N 1
ATOM 604 C CA . ILE A 1 85 ? 11.193 1.941 -5.873 1.00 91.25 85 ILE A CA 1
ATOM 605 C C . ILE A 1 85 ? 10.424 2.769 -4.860 1.00 91.25 85 ILE A C 1
ATOM 607 O O . ILE A 1 85 ? 10.104 2.290 -3.772 1.00 91.25 85 ILE A O 1
ATOM 611 N N . ALA A 1 86 ? 10.104 4.001 -5.239 1.00 92.25 86 ALA A N 1
ATOM 612 C CA . ALA A 1 86 ? 9.194 4.846 -4.495 1.00 92.25 86 ALA A CA 1
ATOM 613 C C . ALA A 1 86 ? 7.905 5.037 -5.296 1.00 92.25 86 ALA A C 1
ATOM 615 O O . ALA A 1 86 ? 7.918 5.157 -6.522 1.00 92.25 86 ALA A O 1
ATOM 616 N N . PHE A 1 87 ? 6.774 5.056 -4.606 1.00 93.62 87 PHE A N 1
ATOM 617 C CA . PHE A 1 87 ? 5.490 5.350 -5.221 1.00 93.62 87 PHE A CA 1
ATOM 618 C C . PHE A 1 87 ? 4.598 6.144 -4.275 1.00 93.62 87 PHE A C 1
ATOM 620 O O . PHE A 1 87 ? 4.697 6.057 -3.049 1.00 93.62 87 PHE A O 1
ATOM 627 N N . VAL A 1 88 ? 3.725 6.933 -4.880 1.00 93.25 88 VAL A N 1
ATOM 628 C CA . VAL A 1 88 ? 2.685 7.709 -4.219 1.00 93.25 88 VAL A CA 1
ATOM 629 C C . VAL A 1 88 ? 1.354 7.036 -4.497 1.00 93.25 88 VAL A C 1
ATOM 631 O O . VAL A 1 88 ? 1.095 6.617 -5.627 1.00 93.25 88 VAL A O 1
ATOM 634 N N . VAL A 1 89 ? 0.524 6.936 -3.464 1.00 92.12 89 VAL A N 1
ATOM 635 C CA . VAL A 1 89 ? -0.854 6.461 -3.576 1.00 92.12 89 VAL A CA 1
ATOM 636 C C . VAL A 1 89 ? -1.781 7.602 -3.189 1.00 92.12 89 VAL A C 1
ATOM 638 O O . VAL A 1 89 ? -1.685 8.135 -2.084 1.00 92.12 89 VAL A O 1
ATOM 641 N N . GLU A 1 90 ? -2.666 7.968 -4.104 1.00 91.94 90 GLU A N 1
ATOM 642 C CA . GLU A 1 90 ? -3.720 8.960 -3.907 1.00 91.94 90 GLU A CA 1
ATOM 643 C C . GLU A 1 90 ? -5.081 8.258 -3.932 1.00 91.94 90 GLU A C 1
ATOM 645 O O . GLU A 1 90 ? -5.266 7.281 -4.661 1.00 91.94 90 GLU A O 1
ATOM 650 N N . GLY A 1 91 ? -6.027 8.749 -3.130 1.00 90.56 91 GLY A N 1
ATOM 651 C CA . GLY A 1 91 ? -7.351 8.144 -2.959 1.00 90.56 91 GLY A CA 1
ATOM 652 C C . GLY A 1 91 ? -7.551 7.495 -1.581 1.00 90.56 91 GLY A C 1
ATOM 653 O O . GLY A 1 91 ? -6.827 7.832 -0.636 1.00 90.56 91 GLY A O 1
ATOM 654 N N . PRO A 1 92 ? -8.540 6.590 -1.435 1.00 88.94 92 PRO A N 1
ATOM 655 C CA . PRO A 1 92 ? -8.864 5.935 -0.170 1.00 88.94 92 PRO A CA 1
ATOM 656 C C . PRO A 1 92 ? -7.798 4.886 0.165 1.00 88.94 92 PRO A C 1
ATOM 658 O O . PRO A 1 92 ? -7.928 3.709 -0.169 1.00 88.94 92 PRO A O 1
ATOM 661 N N . ALA A 1 93 ? -6.704 5.322 0.794 1.00 87.06 93 ALA A N 1
ATOM 662 C CA . ALA A 1 93 ? -5.537 4.491 1.085 1.00 87.06 93 ALA A CA 1
ATOM 663 C C . ALA A 1 93 ? -5.865 3.235 1.912 1.00 87.06 93 ALA A C 1
ATOM 665 O O . ALA A 1 93 ? -5.128 2.259 1.842 1.00 87.06 93 ALA A O 1
ATOM 666 N N . GLU A 1 94 ? -6.972 3.223 2.654 1.00 87.38 94 GLU A N 1
ATOM 667 C CA . GLU A 1 94 ? -7.486 2.037 3.341 1.00 87.38 94 GLU A CA 1
ATOM 668 C C . GLU A 1 94 ? -7.862 0.886 2.391 1.00 87.38 94 GLU A C 1
ATOM 670 O O . GLU A 1 94 ? -7.821 -0.271 2.793 1.00 87.38 94 GLU A O 1
ATOM 675 N N . MET A 1 95 ? -8.160 1.165 1.117 1.00 90.19 95 MET A N 1
ATOM 676 C CA . MET A 1 95 ? -8.425 0.132 0.107 1.00 90.19 95 MET A CA 1
ATOM 677 C C . MET A 1 95 ? -7.151 -0.595 -0.338 1.00 90.19 95 MET A C 1
ATOM 679 O O . MET A 1 95 ? -7.235 -1.643 -0.983 1.00 90.19 95 MET A O 1
ATOM 683 N N . LEU A 1 96 ? -5.973 -0.058 -0.008 1.00 92.62 96 LEU A N 1
ATOM 684 C CA . LEU A 1 96 ? -4.679 -0.667 -0.280 1.00 92.62 96 LEU A CA 1
ATOM 685 C C . LEU A 1 96 ? -4.308 -1.626 0.858 1.00 92.62 96 LEU A C 1
ATOM 687 O O . LEU A 1 96 ? -3.897 -1.208 1.937 1.00 92.62 96 LEU A O 1
ATOM 691 N N . LEU A 1 97 ? -4.400 -2.926 0.590 1.00 92.19 97 LEU A N 1
ATOM 692 C CA . LEU A 1 97 ? -4.121 -3.974 1.576 1.00 92.19 97 LEU A CA 1
ATOM 693 C C . LEU A 1 97 ? -2.628 -4.304 1.668 1.00 92.19 97 LEU A C 1
ATOM 695 O O . LEU A 1 97 ? -2.142 -4.729 2.713 1.00 92.19 97 LEU A O 1
ATOM 699 N N . GLY A 1 98 ? -1.884 -4.120 0.578 1.00 92.88 98 GLY A N 1
ATOM 700 C CA . GLY A 1 98 ? -0.447 -4.351 0.570 1.00 92.88 98 GLY A CA 1
ATOM 701 C C . GLY A 1 98 ? 0.195 -4.073 -0.779 1.00 92.88 98 GLY A C 1
ATOM 702 O O . GLY A 1 98 ? -0.466 -4.075 -1.816 1.00 92.88 98 GLY A O 1
ATOM 703 N N . VAL A 1 99 ? 1.506 -3.847 -0.760 1.00 95.12 99 VAL A N 1
ATOM 704 C CA . VAL A 1 99 ? 2.321 -3.738 -1.970 1.00 95.12 99 VAL A CA 1
ATOM 705 C C . VAL A 1 99 ? 3.593 -4.536 -1.765 1.00 95.12 99 VAL A C 1
ATOM 707 O O . VAL A 1 99 ? 4.310 -4.332 -0.786 1.00 95.12 99 VAL A O 1
ATOM 710 N N . GLU A 1 100 ? 3.862 -5.430 -2.704 1.00 95.88 100 GLU A N 1
ATOM 711 C CA . GLU A 1 100 ? 5.032 -6.295 -2.733 1.00 95.88 100 GLU A CA 1
ATOM 712 C C . GLU A 1 100 ? 5.795 -6.044 -4.033 1.00 95.88 100 GLU A C 1
ATOM 714 O O . GLU A 1 100 ? 5.199 -5.793 -5.082 1.00 95.88 100 GLU A O 1
ATOM 719 N N . MET A 1 101 ? 7.121 -6.115 -3.980 1.00 95.12 101 MET A N 1
ATOM 720 C CA . MET A 1 101 ? 7.927 -6.141 -5.195 1.00 95.12 101 MET A CA 1
ATOM 721 C C . MET A 1 101 ? 7.967 -7.567 -5.737 1.00 95.12 101 MET A C 1
ATOM 723 O O . MET A 1 101 ? 8.086 -8.520 -4.966 1.00 95.12 101 MET A O 1
ATOM 727 N N . VAL A 1 102 ? 7.883 -7.715 -7.053 1.00 96.12 102 VAL A N 1
ATOM 728 C CA . VAL A 1 102 ? 8.021 -9.003 -7.738 1.00 96.12 102 VAL A CA 1
ATOM 729 C C . VAL A 1 102 ? 9.114 -8.935 -8.798 1.00 96.12 102 VAL A C 1
ATOM 731 O O . VAL A 1 102 ? 9.436 -7.854 -9.289 1.00 96.12 102 VAL A O 1
ATOM 734 N N . ASP A 1 103 ? 9.711 -10.071 -9.131 1.00 94.56 103 ASP A N 1
ATOM 735 C CA . ASP A 1 103 ? 10.630 -10.197 -10.265 1.00 94.56 103 ASP A CA 1
ATOM 736 C C . ASP A 1 103 ? 9.878 -10.476 -11.584 1.00 94.56 103 ASP A C 1
ATOM 738 O O . ASP A 1 103 ? 8.645 -10.468 -11.635 1.00 94.56 103 ASP A O 1
ATOM 742 N N . GLU A 1 104 ? 10.621 -10.719 -12.668 1.00 93.62 104 GLU A N 1
ATOM 743 C CA . GLU A 1 104 ? 10.066 -11.025 -13.995 1.00 93.62 104 GLU A CA 1
ATOM 744 C C . GLU A 1 104 ? 9.198 -12.294 -14.000 1.00 93.62 104 GLU A C 1
ATOM 746 O O . GLU A 1 104 ? 8.215 -12.368 -14.740 1.00 93.62 104 GLU A O 1
ATOM 751 N N . ALA A 1 105 ? 9.518 -13.263 -13.137 1.00 92.38 105 ALA A N 1
ATOM 752 C CA . ALA A 1 105 ? 8.755 -14.496 -12.967 1.00 92.38 105 ALA A CA 1
ATOM 753 C C . ALA A 1 105 ? 7.517 -14.309 -12.068 1.00 92.38 105 ALA A C 1
ATOM 755 O O . ALA A 1 105 ? 6.752 -15.250 -11.857 1.00 92.38 105 ALA A O 1
ATOM 756 N N . GLY A 1 106 ? 7.302 -13.104 -11.527 1.00 92.19 106 GLY A N 1
ATOM 757 C CA . GLY A 1 106 ? 6.212 -12.802 -10.604 1.00 92.19 106 GLY A CA 1
ATOM 758 C C . GLY A 1 106 ? 6.462 -13.292 -9.176 1.00 92.19 106 GLY A C 1
ATOM 759 O O . GLY A 1 106 ? 5.543 -13.270 -8.353 1.00 92.19 106 GLY A O 1
ATOM 760 N N . LYS A 1 107 ? 7.685 -13.726 -8.853 1.00 94.88 107 LYS A N 1
ATOM 761 C CA . LYS A 1 107 ? 8.048 -14.164 -7.507 1.00 94.88 107 LYS A CA 1
ATOM 762 C C . LYS A 1 107 ? 8.297 -12.950 -6.624 1.00 94.88 107 LYS A C 1
ATOM 764 O O . LYS A 1 107 ? 8.933 -11.983 -7.032 1.00 94.88 107 LYS A O 1
ATOM 769 N N . VAL A 1 108 ? 7.803 -13.013 -5.389 1.00 95.31 108 VAL A N 1
ATOM 770 C CA . VAL A 1 108 ? 7.973 -11.932 -4.413 1.00 95.31 108 VAL A CA 1
ATOM 771 C C . VAL A 1 108 ? 9.449 -11.764 -4.058 1.00 95.31 108 VAL A C 1
ATOM 773 O O . VAL A 1 108 ? 10.121 -12.707 -3.631 1.00 95.31 108 VAL A O 1
ATOM 776 N N . VAL A 1 109 ? 9.931 -10.533 -4.191 1.00 94.75 109 VAL A N 1
ATOM 777 C CA . VAL A 1 109 ? 11.271 -10.106 -3.798 1.00 94.75 109 VAL A CA 1
ATOM 778 C C . VAL A 1 109 ? 11.188 -9.516 -2.396 1.00 94.75 109 VAL A C 1
ATOM 780 O O . VAL A 1 109 ? 10.368 -8.642 -2.121 1.00 94.75 109 VAL A O 1
ATOM 783 N N . LYS A 1 110 ? 12.045 -9.986 -1.482 1.00 94.50 110 LYS A N 1
ATOM 784 C CA . LYS A 1 110 ? 12.090 -9.451 -0.117 1.00 94.50 110 LYS A CA 1
ATOM 785 C C . LYS A 1 110 ? 12.577 -8.003 -0.137 1.00 94.50 110 LYS A C 1
ATOM 787 O O . LYS A 1 110 ? 13.710 -7.728 -0.532 1.00 94.50 110 LYS A O 1
ATOM 792 N N . THR A 1 111 ? 11.737 -7.104 0.360 1.00 93.56 111 THR A N 1
ATOM 793 C CA . THR A 1 111 ? 12.036 -5.675 0.483 1.00 93.56 111 THR A CA 1
ATOM 794 C C . THR A 1 111 ? 11.902 -5.221 1.928 1.00 93.56 111 THR A C 1
ATOM 796 O O . THR A 1 111 ? 10.980 -5.646 2.623 1.00 93.56 111 THR A O 1
ATOM 799 N N . SER A 1 112 ? 12.761 -4.305 2.363 1.00 90.06 112 SER A N 1
ATOM 800 C CA . SER A 1 112 ? 12.454 -3.425 3.490 1.00 90.06 112 SER A CA 1
ATOM 801 C C . SER A 1 112 ? 11.730 -2.188 2.963 1.00 90.06 112 SER A C 1
ATOM 803 O O . SER A 1 112 ? 11.857 -1.832 1.792 1.00 90.06 112 SER A O 1
ATOM 805 N N . GLY A 1 113 ? 10.920 -1.531 3.785 1.00 85.06 113 GLY A N 1
ATOM 806 C CA . GLY A 1 113 ? 10.207 -0.357 3.306 1.00 85.06 113 GLY A CA 1
ATOM 807 C C . GLY A 1 113 ? 9.460 0.391 4.386 1.00 85.06 113 GLY A C 1
ATOM 808 O O . GLY A 1 113 ? 8.989 -0.189 5.364 1.00 85.06 113 GLY A O 1
ATOM 809 N N . GLY A 1 114 ? 9.337 1.693 4.175 1.00 84.38 114 GLY A N 1
ATOM 810 C CA . GLY A 1 114 ? 8.723 2.626 5.104 1.00 84.38 114 GLY A CA 1
ATOM 811 C C . GLY A 1 114 ? 7.753 3.545 4.382 1.00 84.38 114 GLY A C 1
ATOM 812 O O . GLY A 1 114 ? 7.871 3.784 3.180 1.00 84.38 114 GLY A O 1
ATOM 813 N N . TRP A 1 115 ? 6.769 4.031 5.129 1.00 85.12 115 TRP A N 1
ATOM 814 C CA . TRP A 1 115 ? 5.990 5.187 4.708 1.00 85.12 115 TRP A CA 1
ATOM 815 C C . TRP A 1 115 ? 6.725 6.440 5.165 1.00 85.12 115 TRP A C 1
ATOM 817 O O . TRP A 1 115 ? 7.111 6.531 6.327 1.00 85.12 115 TRP A O 1
ATOM 827 N N . SER A 1 116 ? 6.893 7.400 4.268 1.00 82.44 116 SER A N 1
ATOM 828 C CA . SER A 1 116 ? 7.424 8.719 4.586 1.00 82.44 116 SER A CA 1
ATOM 829 C C . SER A 1 116 ? 6.486 9.801 4.064 1.00 82.44 116 SER A C 1
ATOM 831 O O . SER A 1 116 ? 5.634 9.573 3.200 1.00 82.44 116 SER A O 1
ATOM 833 N N . ARG A 1 117 ? 6.604 10.997 4.636 1.00 81.31 117 ARG A N 1
ATOM 834 C CA . ARG A 1 117 ? 5.878 12.183 4.192 1.00 81.31 117 ARG A CA 1
ATOM 835 C C . ARG A 1 117 ? 6.861 13.342 4.173 1.00 81.31 117 ARG A C 1
ATOM 837 O O . ARG A 1 117 ? 7.351 13.739 5.224 1.00 81.31 117 ARG A O 1
ATOM 844 N N . MET A 1 118 ? 7.173 13.860 2.991 1.00 69.69 118 MET A N 1
ATOM 845 C CA . MET A 1 118 ? 8.104 14.981 2.854 1.00 69.69 118 MET A CA 1
ATOM 846 C C . MET A 1 118 ? 7.329 16.298 2.939 1.00 69.69 118 MET A C 1
ATOM 848 O O . MET A 1 118 ? 6.432 16.522 2.130 1.00 69.69 118 MET A O 1
ATOM 852 N N . GLY A 1 119 ? 7.638 17.146 3.926 1.00 70.19 119 GLY A N 1
ATOM 853 C CA . GLY A 1 119 ? 7.123 18.522 4.010 1.00 70.19 119 GLY A CA 1
ATOM 854 C C . GLY A 1 119 ? 5.594 18.661 3.967 1.00 70.19 119 GLY A C 1
ATOM 855 O O . GLY A 1 119 ? 5.084 19.568 3.324 1.00 70.19 119 GLY A O 1
ATOM 856 N N . GLY A 1 120 ? 4.845 17.729 4.570 1.00 73.69 120 GLY A N 1
ATOM 857 C CA . GLY A 1 120 ? 3.372 17.734 4.521 1.00 73.69 120 GLY A CA 1
ATOM 858 C C . GLY A 1 120 ? 2.759 17.257 3.194 1.00 73.69 120 GLY A C 1
ATOM 859 O O . GLY A 1 120 ? 1.536 17.127 3.105 1.00 73.69 120 GLY A O 1
ATOM 860 N N . GLY A 1 121 ? 3.586 16.910 2.203 1.00 75.88 121 GLY A N 1
ATOM 861 C CA . GLY A 1 121 ? 3.184 16.383 0.898 1.00 75.88 121 GLY A CA 1
ATOM 862 C C . GLY A 1 121 ? 2.520 14.999 0.948 1.00 75.88 121 GLY A C 1
ATOM 863 O O . GLY A 1 121 ? 2.199 14.494 2.027 1.00 75.88 121 GLY A O 1
ATOM 864 N N . PRO A 1 122 ? 2.271 14.360 -0.204 1.00 78.19 122 PRO A N 1
ATOM 865 C CA . PRO A 1 122 ? 1.631 13.049 -0.243 1.00 78.19 122 PRO A CA 1
ATOM 866 C C . PRO A 1 122 ? 2.481 11.980 0.463 1.00 78.19 122 PRO A C 1
ATOM 868 O O . PRO A 1 122 ? 3.707 12.084 0.544 1.00 78.19 122 PRO A O 1
ATOM 871 N N . LYS A 1 123 ? 1.827 10.941 1.000 1.00 84.12 123 LYS A N 1
ATOM 872 C CA . LYS A 1 123 ? 2.531 9.800 1.601 1.00 84.12 123 LYS A CA 1
ATOM 873 C C . LYS A 1 123 ? 3.257 9.025 0.501 1.00 84.12 123 LYS A C 1
ATOM 875 O O . LYS A 1 123 ? 2.633 8.559 -0.450 1.00 84.12 123 LYS A O 1
ATOM 880 N N . ILE A 1 124 ? 4.564 8.868 0.664 1.00 87.19 124 ILE A N 1
ATOM 881 C CA . ILE A 1 124 ? 5.427 8.111 -0.239 1.00 87.19 124 ILE A CA 1
ATOM 882 C C . ILE A 1 124 ? 5.722 6.770 0.424 1.00 87.19 124 ILE A C 1
ATOM 884 O O . ILE A 1 124 ? 6.119 6.713 1.590 1.00 87.19 124 ILE A O 1
ATOM 888 N N . ARG A 1 125 ? 5.522 5.678 -0.310 1.00 90.75 125 ARG A N 1
ATOM 889 C CA . ARG A 1 125 ? 5.994 4.355 0.092 1.00 90.75 125 ARG A CA 1
ATOM 890 C C . ARG A 1 125 ? 7.264 4.053 -0.678 1.00 90.75 125 ARG A C 1
ATOM 892 O O . ARG A 1 125 ? 7.252 4.064 -1.906 1.00 90.75 125 ARG A O 1
ATOM 899 N N . THR A 1 126 ? 8.329 3.738 0.045 1.00 91.06 126 THR A N 1
ATOM 900 C CA . THR A 1 126 ? 9.589 3.285 -0.550 1.00 91.06 126 THR A CA 1
ATOM 901 C C . THR A 1 126 ? 9.793 1.816 -0.214 1.00 91.06 126 THR A C 1
ATOM 903 O O . THR A 1 126 ? 9.697 1.433 0.953 1.00 91.06 126 THR A O 1
ATOM 906 N N . LEU A 1 127 ? 10.061 1.002 -1.233 1.00 92.06 127 LEU A N 1
ATOM 907 C CA . LEU A 1 127 ? 10.472 -0.393 -1.111 1.00 92.06 127 LEU A CA 1
ATOM 908 C C . LEU A 1 127 ? 11.923 -0.509 -1.567 1.00 92.06 127 LEU A C 1
ATOM 910 O O . LEU A 1 127 ? 12.242 -0.126 -2.689 1.00 92.06 127 LEU A O 1
ATOM 914 N N . THR A 1 128 ? 12.781 -1.043 -0.707 1.00 90.69 128 THR A N 1
ATOM 915 C CA . THR A 1 128 ? 14.220 -1.191 -0.928 1.00 90.69 128 THR A CA 1
ATOM 916 C C . THR A 1 128 ? 14.594 -2.662 -0.871 1.00 90.69 128 THR A C 1
ATOM 918 O O . THR A 1 128 ? 14.236 -3.367 0.075 1.00 90.69 128 THR A O 1
ATOM 921 N N . VAL A 1 129 ? 15.330 -3.141 -1.869 1.00 91.50 129 VAL A N 1
ATOM 922 C CA . VAL A 1 129 ? 15.903 -4.489 -1.858 1.00 91.50 129 VAL A CA 1
ATOM 923 C C . VAL A 1 129 ? 17.261 -4.488 -1.158 1.00 91.50 129 VAL A C 1
ATOM 925 O O . VAL A 1 129 ? 18.006 -3.513 -1.204 1.00 91.50 129 VAL A O 1
ATOM 928 N N . ARG A 1 130 ? 17.609 -5.599 -0.500 1.00 87.12 130 ARG A N 1
ATOM 929 C CA . ARG A 1 130 ? 18.920 -5.747 0.161 1.00 87.12 130 ARG A CA 1
ATOM 930 C C . ARG A 1 130 ? 20.070 -5.935 -0.843 1.00 87.12 130 ARG A C 1
ATOM 932 O O . ARG A 1 130 ? 21.205 -5.593 -0.531 1.00 87.12 130 ARG A O 1
ATOM 939 N N . GLY A 1 131 ? 19.779 -6.510 -2.010 1.00 86.38 131 GLY A N 1
ATOM 940 C CA . GLY A 1 131 ? 20.753 -6.827 -3.058 1.00 86.38 131 GLY A CA 1
ATOM 941 C C . GLY A 1 131 ? 20.643 -5.914 -4.278 1.00 86.38 131 GLY A C 1
ATOM 942 O O . GLY A 1 131 ? 20.210 -4.768 -4.173 1.00 86.38 131 GLY A O 1
ATOM 943 N N . ALA A 1 132 ? 21.038 -6.438 -5.438 1.00 86.00 132 ALA A N 1
ATOM 944 C CA . ALA A 1 132 ? 20.793 -5.777 -6.712 1.00 86.00 132 ALA A CA 1
ATOM 945 C C . ALA A 1 132 ? 19.295 -5.791 -7.039 1.00 86.00 132 ALA A C 1
ATOM 947 O O . ALA A 1 132 ? 18.596 -6.778 -6.789 1.00 86.00 132 ALA A O 1
ATOM 948 N N . MET A 1 133 ? 18.815 -4.690 -7.605 1.00 87.25 133 MET A N 1
ATOM 949 C CA . MET A 1 133 ? 17.461 -4.612 -8.123 1.00 87.25 133 MET A CA 1
ATOM 950 C C . MET A 1 133 ? 17.305 -5.547 -9.329 1.00 87.25 133 MET A C 1
ATOM 952 O O . MET A 1 133 ? 18.161 -5.518 -10.217 1.00 87.25 133 MET A O 1
ATOM 956 N N . PRO A 1 134 ? 16.237 -6.361 -9.407 1.00 89.50 134 PRO A N 1
ATOM 957 C CA . PRO A 1 134 ? 15.965 -7.139 -10.608 1.00 89.50 134 PRO A CA 1
ATOM 958 C C . PRO A 1 134 ? 15.809 -6.215 -11.818 1.00 89.50 134 PRO A C 1
ATOM 960 O O . PRO A 1 134 ? 15.093 -5.214 -11.738 1.00 89.50 134 PRO A O 1
ATOM 963 N N . ALA A 1 135 ? 16.432 -6.579 -12.944 1.00 87.00 135 ALA A N 1
ATOM 964 C CA . ALA A 1 135 ? 16.410 -5.778 -14.171 1.00 87.00 135 ALA A CA 1
ATOM 965 C C . ALA A 1 135 ? 14.979 -5.463 -14.644 1.00 87.00 135 ALA A C 1
ATOM 967 O O . ALA A 1 135 ? 14.705 -4.358 -15.098 1.00 87.00 135 ALA A O 1
ATOM 968 N N . LYS A 1 136 ? 14.057 -6.418 -14.473 1.00 90.31 136 LYS A N 1
ATOM 969 C CA . LYS A 1 136 ? 12.625 -6.271 -14.754 1.00 90.31 136 LYS A CA 1
ATOM 970 C C . LYS A 1 136 ? 11.817 -6.522 -13.490 1.00 90.31 136 LYS A C 1
ATOM 972 O O . LYS A 1 136 ? 11.228 -7.583 -13.293 1.00 90.31 136 LYS A O 1
ATOM 977 N N . SER A 1 137 ? 11.837 -5.544 -12.601 1.00 93.81 137 SER A N 1
ATOM 978 C CA . SER A 1 137 ? 11.018 -5.568 -11.393 1.00 93.81 137 SER A CA 1
ATOM 979 C C . SER A 1 137 ? 9.566 -5.184 -11.696 1.00 93.81 137 SER A C 1
ATOM 981 O O . SER A 1 137 ? 9.268 -4.408 -12.608 1.00 93.81 137 SER A O 1
ATOM 983 N N . GLY A 1 138 ? 8.652 -5.747 -10.915 1.00 95.31 138 GLY A N 1
ATOM 984 C CA . GLY A 1 138 ? 7.231 -5.439 -10.896 1.00 95.31 138 GLY A CA 1
ATOM 985 C C . GLY A 1 138 ? 6.764 -5.006 -9.503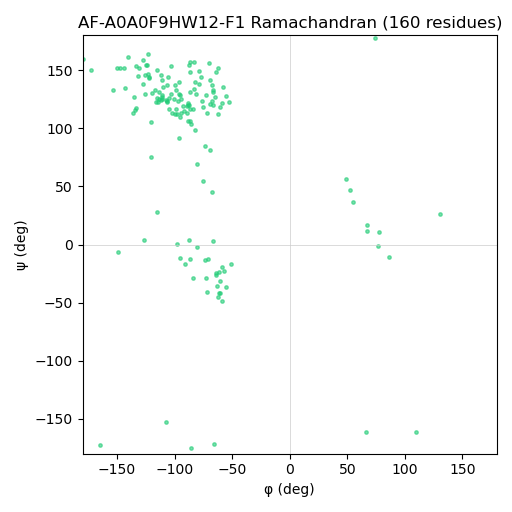 1.00 95.31 138 GLY A C 1
ATOM 986 O O . GLY A 1 138 ? 7.430 -5.264 -8.500 1.00 95.31 138 GLY A O 1
ATOM 987 N N . LEU A 1 139 ? 5.585 -4.390 -9.424 1.00 96.31 139 LEU A N 1
ATOM 988 C CA . LEU A 1 139 ? 4.836 -4.212 -8.178 1.00 96.31 139 LEU A CA 1
ATOM 989 C C . LEU A 1 139 ? 3.576 -5.071 -8.215 1.00 96.31 139 LEU A C 1
ATOM 991 O O . LEU A 1 139 ? 2.749 -4.926 -9.114 1.00 96.31 139 LEU A O 1
ATOM 995 N N . LYS A 1 140 ? 3.402 -5.926 -7.210 1.00 96.69 140 LYS A N 1
ATOM 996 C CA . LYS A 1 140 ? 2.136 -6.593 -6.917 1.00 96.69 140 LYS A CA 1
ATOM 997 C C . LYS A 1 140 ? 1.394 -5.770 -5.868 1.00 96.69 140 LYS A C 1
ATOM 999 O O . LYS A 1 140 ? 1.829 -5.662 -4.725 1.00 96.69 140 LYS A O 1
ATOM 1004 N N . ILE A 1 141 ? 0.275 -5.187 -6.266 1.00 96.12 141 ILE A N 1
ATOM 1005 C CA . ILE A 1 141 ? -0.575 -4.344 -5.432 1.00 96.12 141 ILE A CA 1
ATOM 1006 C C . ILE A 1 141 ? -1.812 -5.153 -5.050 1.00 96.12 141 ILE A C 1
ATOM 1008 O O . ILE A 1 141 ? -2.590 -5.538 -5.921 1.00 96.12 141 ILE A O 1
ATOM 1012 N N . LYS A 1 142 ? -2.000 -5.410 -3.755 1.00 95.50 142 LYS A N 1
ATOM 1013 C CA . LYS A 1 142 ? -3.206 -6.045 -3.214 1.00 95.50 142 LYS A CA 1
ATOM 1014 C C . LYS A 1 142 ? -4.164 -4.961 -2.755 1.00 95.50 142 LYS 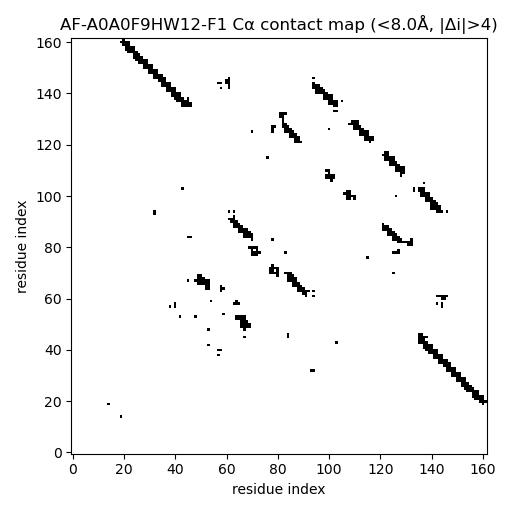A C 1
ATOM 1016 O O . LYS A 1 142 ? -3.798 -4.107 -1.948 1.00 95.50 142 LYS A O 1
ATOM 1021 N N . LEU A 1 143 ? -5.388 -5.005 -3.259 1.00 94.00 143 LEU A N 1
ATOM 1022 C CA . LEU A 1 143 ? -6.414 -4.015 -2.958 1.00 94.00 143 LEU A CA 1
ATOM 1023 C C . LEU A 1 143 ? -7.786 -4.658 -2.791 1.00 94.00 143 LEU A C 1
ATOM 1025 O O . LEU A 1 143 ? -8.021 -5.780 -3.243 1.00 94.00 143 LEU A O 1
ATOM 1029 N N . LEU A 1 144 ? -8.697 -3.929 -2.156 1.00 92.62 144 LEU A N 1
ATOM 1030 C CA . LEU A 1 144 ? -10.094 -4.321 -2.021 1.00 92.62 144 LEU A CA 1
ATOM 1031 C C . LEU A 1 144 ? -10.939 -3.651 -3.118 1.00 92.62 144 LEU A C 1
ATOM 1033 O O . LEU A 1 144 ? -11.414 -2.529 -2.962 1.00 92.62 144 LEU A O 1
ATOM 1037 N N . ALA A 1 145 ? -11.120 -4.329 -4.253 1.00 88.50 145 ALA A N 1
ATOM 1038 C CA . ALA A 1 145 ? -11.860 -3.781 -5.390 1.00 88.50 145 ALA A CA 1
ATOM 1039 C C . ALA A 1 145 ? -13.364 -3.753 -5.091 1.00 88.50 145 ALA A C 1
ATOM 1041 O O . ALA A 1 145 ? -13.934 -4.771 -4.689 1.00 88.50 145 ALA A O 1
ATOM 1042 N N . GLY A 1 146 ? -14.006 -2.598 -5.290 1.00 86.38 146 GLY A N 1
ATOM 1043 C CA . GLY A 1 146 ? -15.425 -2.402 -4.967 1.00 86.38 146 GLY A CA 1
ATOM 1044 C C . GLY A 1 146 ? -15.743 -2.442 -3.466 1.00 86.38 146 GLY A C 1
ATOM 1045 O O . GLY A 1 146 ? -16.914 -2.539 -3.099 1.00 86.38 146 GLY A O 1
ATOM 1046 N N . GLY A 1 147 ? -14.719 -2.400 -2.605 1.00 86.69 147 GLY A N 1
ATOM 1047 C CA . GLY A 1 147 ? -14.884 -2.273 -1.161 1.00 86.69 147 GLY A CA 1
ATOM 1048 C C . GLY A 1 147 ? -15.377 -0.883 -0.770 1.00 86.69 147 GLY A C 1
ATOM 1049 O O . GLY A 1 147 ? -15.185 0.094 -1.495 1.00 86.69 147 GLY A O 1
ATOM 1050 N N . LYS A 1 148 ? -16.019 -0.792 0.394 1.00 87.12 148 LYS A N 1
ATOM 1051 C CA . LYS A 1 148 ? -16.447 0.480 0.984 1.00 87.12 148 LYS A CA 1
ATOM 1052 C C . LYS A 1 148 ? -16.013 0.551 2.439 1.00 87.12 148 LYS A C 1
ATOM 1054 O O . LYS A 1 148 ? -15.911 -0.469 3.117 1.00 87.12 148 LYS A O 1
ATOM 1059 N N . THR A 1 149 ? -15.798 1.769 2.913 1.00 88.19 149 THR A N 1
ATOM 1060 C C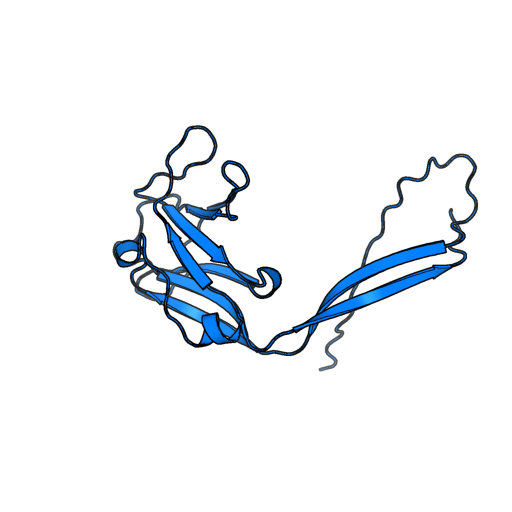A . THR A 1 149 ? -15.551 2.035 4.328 1.00 88.19 149 THR A CA 1
ATOM 1061 C C . THR A 1 149 ? -16.893 2.253 5.024 1.00 88.19 149 THR A C 1
ATOM 1063 O O . THR A 1 149 ? -17.632 3.168 4.667 1.00 88.19 149 THR A O 1
ATOM 1066 N N . ALA A 1 150 ? -17.212 1.421 6.011 1.00 88.38 150 ALA A N 1
ATOM 1067 C CA . ALA A 1 150 ? -18.340 1.606 6.913 1.00 88.38 150 ALA A CA 1
ATOM 1068 C C . ALA A 1 150 ? -17.827 2.081 8.274 1.00 88.38 150 ALA A C 1
ATOM 1070 O O . ALA A 1 150 ? -16.955 1.451 8.870 1.00 88.38 150 ALA A O 1
ATOM 1071 N N . THR A 1 151 ? -18.362 3.191 8.772 1.00 89.75 151 THR A N 1
ATOM 1072 C CA . THR A 1 151 ? -18.068 3.660 10.128 1.00 89.75 151 THR A CA 1
ATOM 1073 C C . THR A 1 151 ? -19.049 3.007 11.088 1.00 89.75 151 THR A C 1
ATOM 1075 O O . THR A 1 151 ? -20.256 3.194 10.957 1.00 89.75 151 THR A O 1
ATOM 1078 N N . VAL A 1 152 ? -18.533 2.258 12.055 1.00 88.75 152 VAL A N 1
ATOM 1079 C CA . VAL A 1 152 ? -19.329 1.643 13.115 1.00 88.75 152 VAL A CA 1
ATOM 1080 C C . VAL A 1 152 ? -19.077 2.409 14.404 1.00 88.75 152 VAL A C 1
ATOM 1082 O O . VAL A 1 152 ? -17.931 2.562 14.830 1.00 88.75 152 VAL A O 1
ATOM 1085 N N . ALA A 1 153 ? -20.144 2.933 15.001 1.00 89.19 153 ALA A N 1
ATOM 1086 C CA . ALA A 1 153 ? -20.076 3.598 16.294 1.00 89.19 153 ALA A CA 1
ATOM 1087 C C . ALA A 1 153 ? -19.971 2.563 17.422 1.00 89.19 153 ALA A C 1
ATOM 1089 O O . ALA A 1 153 ? -20.590 1.502 17.367 1.00 89.19 153 ALA A O 1
ATOM 1090 N N . ILE A 1 154 ? -19.207 2.899 18.456 1.00 88.50 154 ILE A N 1
ATOM 1091 C CA . ILE A 1 154 ? -19.156 2.170 19.721 1.00 88.50 154 ILE A CA 1
ATOM 1092 C C . ILE A 1 154 ? -19.648 3.122 20.802 1.00 88.50 154 ILE A C 1
ATOM 1094 O O . ILE A 1 154 ? -19.196 4.263 20.871 1.00 88.50 154 ILE A O 1
ATOM 1098 N N . SER A 1 155 ? -20.547 2.642 21.651 1.00 87.12 155 SER A N 1
ATOM 1099 C CA . SER A 1 155 ? -20.876 3.255 22.935 1.00 87.12 155 SER A CA 1
ATOM 1100 C C . SER A 1 155 ? -20.916 2.122 23.950 1.00 87.12 155 SER A C 1
ATOM 1102 O O . SER A 1 155 ? -21.706 1.188 23.820 1.00 87.12 155 SER A O 1
ATOM 1104 N N . LEU A 1 156 ? -19.997 2.168 24.907 1.00 84.31 156 LEU A N 1
ATOM 1105 C CA . LEU A 1 156 ? -19.968 1.277 26.056 1.00 84.31 156 LEU A CA 1
ATOM 1106 C C . LEU A 1 156 ? -20.301 2.118 27.281 1.00 84.31 156 LEU A C 1
ATOM 1108 O O . LEU A 1 156 ? -19.676 3.153 27.499 1.00 84.31 156 LEU A O 1
ATOM 1112 N N . LYS A 1 157 ? -21.284 1.691 28.064 1.00 85.75 157 LYS A N 1
ATOM 1113 C CA . LYS A 1 157 ? -21.728 2.400 29.265 1.00 85.75 157 LYS A CA 1
ATOM 1114 C C . LYS A 1 157 ? -21.454 1.560 30.494 1.00 85.75 157 LYS A C 1
ATOM 1116 O O . LYS A 1 157 ? -21.449 0.334 30.406 1.00 85.75 157 LYS A O 1
ATOM 1121 N N . ASP A 1 158 ? -21.222 2.246 31.606 1.00 83.31 158 ASP A N 1
ATOM 1122 C CA . ASP A 1 158 ? -21.085 1.646 32.932 1.00 83.31 158 ASP A CA 1
ATOM 1123 C C . ASP A 1 158 ? -20.060 0.496 32.987 1.00 83.31 158 ASP A C 1
ATOM 1125 O O . ASP A 1 158 ? -20.321 -0.567 33.548 1.00 83.31 158 ASP A O 1
ATOM 1129 N N . ILE A 1 159 ? -18.872 0.699 32.404 1.00 81.00 159 ILE A N 1
ATOM 1130 C CA . ILE A 1 159 ? -17.801 -0.307 3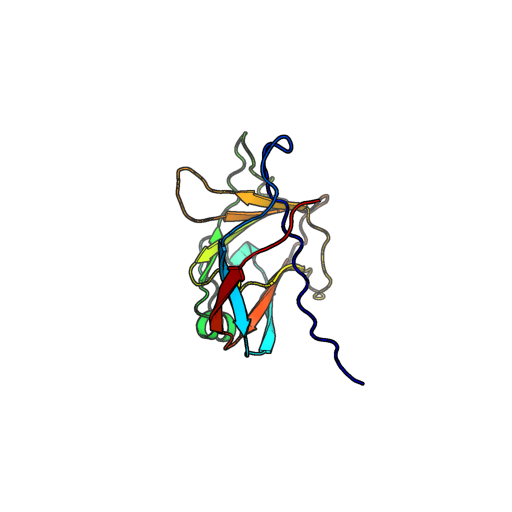2.442 1.00 81.00 159 ILE A CA 1
ATOM 1131 C C . ILE A 1 159 ? -17.183 -0.301 33.850 1.00 81.00 159 ILE A C 1
ATOM 1133 O O . ILE A 1 159 ? -16.621 0.729 34.247 1.00 81.00 159 ILE A O 1
ATOM 1137 N N . PRO A 1 160 ? -17.249 -1.408 34.610 1.00 78.00 160 PRO A N 1
ATOM 1138 C CA . PRO A 1 160 ? -16.596 -1.493 35.909 1.00 78.00 160 PRO A CA 1
ATOM 1139 C C . PRO A 1 160 ? -15.073 -1.471 35.734 1.00 78.00 160 PRO A C 1
ATOM 1141 O O . PRO A 1 160 ? -14.536 -2.115 34.831 1.00 78.00 160 PRO A O 1
ATOM 1144 N N . LEU A 1 161 ? -14.382 -0.719 36.592 1.00 74.25 161 LEU A N 1
ATOM 1145 C CA . LEU A 1 161 ? -12.922 -0.731 36.663 1.00 74.25 161 LEU A CA 1
ATOM 1146 C C . LEU A 1 161 ? -12.471 -1.686 37.784 1.00 74.25 161 LEU A C 1
ATOM 1148 O O . LEU A 1 161 ? -13.135 -1.723 38.821 1.00 74.25 161 LEU A O 1
ATOM 1152 N N . PRO A 1 162 ? -11.403 -2.477 37.564 1.00 68.44 162 PRO A N 1
ATOM 1153 C CA . PRO A 1 162 ? -10.846 -3.364 38.582 1.00 68.44 162 PRO A CA 1
ATOM 1154 C C . PRO A 1 162 ? -10.194 -2.602 39.741 1.00 68.44 162 PRO A C 1
ATOM 1156 O O . PRO A 1 162 ? -9.706 -1.468 39.517 1.00 68.44 162 PRO A O 1
#

Foldseek 3Di:
DDDPPDDDDDDDDPDPQDDDFWDQKDKDKDKDWDDFDWDKDKFKQVVVQEQHWDDDPQCVLQVKIKHKHQFPCDPPDGADSQFKTKMFIDGDCVQFPDKFKAAPVRHTADWDWDWDDPPNHTIMIMTGHPDGDHPMMIMITIGGRPIDIDMDMDMDGTGGDD

Organism: NCBI:txid412755

Secondary structure (DSSP, 8-state):
----------------TTT--EEEEEEEEEEEEES-EEEEEEE--GGGGTTSEE--HHHHHTT-EEEEE-----TTTPPPTTTEEEEEEES-GGGEEEEEEE-TT-PEEPEEEEEEESTT-PEEEEEEESSPPPTT-EEEEEEEET-EEEEEEEEEEEEEP-

Solvent-accessible surface area (backbone atoms only — not comparable to full-atom values): 9683 Å² total; per-residue (Å²): 131,87,78,85,83,73,88,84,82,91,84,85,78,95,65,78,85,85,77,64,62,56,42,69,69,51,74,52,69,48,79,40,84,43,78,50,44,86,40,78,47,77,44,71,48,46,77,84,34,54,75,36,69,64,87,46,71,64,43,52,62,39,52,37,45,42,31,30,37,76,38,61,64,46,100,89,79,32,42,54,63,78,27,29,52,21,33,36,68,46,60,59,66,84,39,56,75,44,77,45,44,18,36,80,87,64,48,78,48,78,59,52,72,51,81,46,60,64,93,84,49,72,53,34,42,37,41,27,43,90,59,83,54,59,95,45,30,21,40,39,37,32,29,34,35,65,42,44,79,45,78,45,77,43,77,48,64,66,43,76,47,132

Radius of gyration: 20.77 Å; Cα contacts (8 Å, |Δi|>4): 321; chains: 1; bounding box: 42×43×60 Å

Nearest PDB structures (foldseek):
  3uc2-assembly4_D  TM=3.962E-01  e=4.802E-03  Pseudomonas aeruginosa PAO1
  3uc2-assembly3_C  TM=2.791E-01  e=1.279E-02  Pseudomonas aeruginosa PAO1
  7k0x-assembly1_C  TM=5.435E-01  e=1.459E+00  Monodelphis domestica
  7xad-assembly2_D  TM=3.011E-01  e=6.104E-01  Homo sapiens
  7l15-assembly1_A  TM=3.414E-01  e=2.655E+00  Monodelphis domestica